Protein AF-A0A443S8C1-F1 (afdb_monomer_lite)

Radius of gyration: 20.47 Å; chains: 1; bounding box: 41×42×52 Å

Sequence (152 aa):
MVMWEDLRGGRCSMGDACSNPSDEEGVHEMLMKNFNRHYKSNKAPLGLFYHSAWFNTQHHRRGLIKFLDEILTKKDVYVVTNWQMLQWMRNPTPLSQLENFEPWNCRLISEQRPRSCNRANVCNVESKSGSRFMKTCQPCPNFFPWLGKTGF

Structure (mmCIF, N/CA/C/O backbone):
data_AF-A0A443S8C1-F1
#
_entry.id   AF-A0A443S8C1-F1
#
loop_
_atom_site.group_PDB
_atom_site.id
_atom_site.type_symbol
_atom_site.label_atom_id
_atom_site.label_alt_id
_atom_site.label_comp_id
_atom_site.label_asym_id
_atom_site.label_entity_id
_atom_site.label_seq_id
_atom_site.pdbx_PDB_ins_code
_atom_site.Cartn_x
_atom_site.Cartn_y
_atom_site.Cartn_z
_atom_site.occupancy
_atom_site.B_iso_or_equiv
_atom_site.auth_seq_id
_atom_site.auth_comp_id
_atom_site.auth_asym_id
_atom_site.auth_atom_id
_atom_site.pdbx_PDB_model_num
ATOM 1 N N . MET A 1 1 ? -17.484 1.247 -1.460 1.00 62.88 1 MET A N 1
ATOM 2 C CA . MET A 1 1 ? -16.113 1.643 -1.071 1.00 62.88 1 MET A CA 1
ATOM 3 C C . MET A 1 1 ? -16.176 3.058 -0.519 1.00 62.88 1 MET A C 1
ATOM 5 O O . MET A 1 1 ? -16.782 3.907 -1.163 1.00 62.88 1 MET A O 1
ATOM 9 N N . VAL A 1 2 ? -15.649 3.305 0.682 1.00 84.75 2 VAL A N 1
ATOM 10 C CA . VAL A 1 2 ? -15.599 4.661 1.250 1.00 84.75 2 VAL A CA 1
ATOM 11 C C . VAL A 1 2 ? -14.456 5.395 0.550 1.00 84.75 2 VAL A C 1
ATOM 13 O O . VAL A 1 2 ? -13.298 5.039 0.724 1.00 84.75 2 VAL A O 1
ATOM 16 N N . MET A 1 3 ? -14.792 6.348 -0.323 1.00 91.38 3 MET A N 1
ATOM 17 C CA . MET A 1 3 ? -13.787 7.154 -1.030 1.00 91.38 3 MET A CA 1
ATOM 18 C C . MET A 1 3 ? -13.034 8.047 -0.050 1.00 91.38 3 MET A C 1
ATOM 20 O O . MET A 1 3 ? -13.631 8.508 0.930 1.00 91.38 3 MET A O 1
ATOM 24 N N . TRP A 1 4 ? -11.768 8.322 -0.353 1.00 95.75 4 TRP A N 1
ATOM 25 C CA . TRP A 1 4 ? -10.956 9.285 0.376 1.00 95.75 4 TRP A CA 1
ATOM 26 C C . TRP A 1 4 ? -11.561 10.680 0.283 1.00 95.75 4 TRP A C 1
ATOM 28 O O . TRP A 1 4 ? -12.239 11.015 -0.691 1.00 95.75 4 TRP A O 1
ATOM 38 N N . GLU A 1 5 ? -11.306 11.473 1.312 1.00 96.88 5 GLU A N 1
ATOM 39 C CA . GLU A 1 5 ? -11.617 12.891 1.356 1.00 96.88 5 GLU A CA 1
ATOM 40 C C . GLU A 1 5 ? -10.340 13.659 1.698 1.00 96.88 5 GLU A C 1
ATOM 42 O O . GLU A 1 5 ? -9.745 13.429 2.755 1.00 96.88 5 GLU A O 1
ATOM 47 N N . ASP A 1 6 ? -9.903 14.540 0.802 1.00 96.62 6 ASP A N 1
ATOM 48 C CA . ASP A 1 6 ? -8.725 15.375 1.023 1.00 96.62 6 ASP A CA 1
ATOM 49 C C . ASP A 1 6 ? -9.008 16.500 2.041 1.00 96.62 6 ASP A C 1
ATOM 51 O O . ASP A 1 6 ? -10.128 16.658 2.547 1.00 96.62 6 ASP A O 1
ATOM 55 N N . LEU A 1 7 ? -7.987 17.287 2.386 1.00 96.62 7 LEU A N 1
ATOM 56 C CA . LEU A 1 7 ? -8.126 18.390 3.350 1.00 96.62 7 LEU A CA 1
ATOM 57 C C . LEU A 1 7 ? -9.017 19.539 2.842 1.00 96.62 7 LEU A C 1
ATOM 59 O O . LEU A 1 7 ? -9.490 20.342 3.638 1.00 96.62 7 LEU A O 1
ATOM 63 N N . ARG A 1 8 ? -9.300 19.593 1.535 1.00 95.56 8 ARG A N 1
ATOM 64 C CA . ARG A 1 8 ? -10.183 20.577 0.890 1.00 95.56 8 ARG A CA 1
ATOM 65 C C . ARG A 1 8 ? -11.606 20.043 0.669 1.00 95.56 8 ARG A C 1
ATOM 67 O O . ARG A 1 8 ? -12.427 20.742 0.083 1.00 95.56 8 ARG A O 1
ATOM 74 N N . GLY A 1 9 ? -11.904 18.818 1.113 1.00 94.94 9 GLY A N 1
ATOM 75 C CA . GLY A 1 9 ? -13.199 18.156 0.913 1.00 94.94 9 GLY A CA 1
ATOM 76 C C . GLY A 1 9 ? -13.360 17.473 -0.453 1.00 94.94 9 GLY A C 1
ATOM 77 O O . GLY A 1 9 ? -14.435 16.957 -0.765 1.00 94.94 9 GLY A O 1
ATOM 78 N N . GLY A 1 10 ? -12.310 17.446 -1.277 1.00 95.56 10 GLY A N 1
ATOM 79 C CA . GLY A 1 10 ? -12.280 16.735 -2.551 1.00 95.56 10 GLY A CA 1
ATOM 80 C C . GLY A 1 10 ? -12.298 15.220 -2.353 1.00 95.56 10 GLY A C 1
ATOM 81 O O . GLY A 1 10 ? -11.732 14.701 -1.392 1.00 95.56 10 GLY A O 1
ATOM 82 N N . ARG A 1 11 ? -12.953 14.489 -3.264 1.00 95.56 11 ARG A N 1
ATOM 83 C CA . ARG A 1 11 ? -13.078 13.024 -3.192 1.00 95.56 11 ARG A CA 1
ATOM 84 C C . ARG A 1 11 ? -12.124 12.342 -4.166 1.00 95.56 11 ARG A C 1
ATOM 86 O O . ARG A 1 11 ? -12.044 12.727 -5.328 1.00 95.56 11 ARG A O 1
ATOM 93 N N . CYS A 1 12 ? -11.460 11.289 -3.706 1.00 95.56 12 CYS A N 1
ATOM 94 C CA . CYS A 1 12 ? -10.438 10.561 -4.458 1.00 95.56 12 CYS A CA 1
ATOM 95 C C . CYS A 1 12 ? -10.524 9.051 -4.168 1.00 95.56 12 CYS A C 1
ATOM 97 O O . CYS A 1 12 ? -11.007 8.623 -3.119 1.00 95.56 12 CYS A O 1
ATOM 99 N N . SER A 1 13 ? -10.091 8.223 -5.123 1.00 93.56 13 SER A N 1
ATOM 100 C CA . SER A 1 13 ? -10.072 6.755 -4.955 1.00 93.56 13 SER A CA 1
ATOM 101 C C . SER A 1 13 ? -8.716 6.222 -4.486 1.00 93.56 13 SER A C 1
ATOM 103 O O . SER A 1 13 ? -8.660 5.179 -3.841 1.00 93.56 13 SER A O 1
ATOM 105 N N . MET A 1 14 ? -7.634 6.937 -4.799 1.00 94.75 14 MET A N 1
ATOM 106 C CA . MET A 1 14 ? -6.260 6.625 -4.403 1.00 94.75 14 MET A CA 1
ATOM 107 C C . MET A 1 14 ? -5.691 7.820 -3.640 1.00 94.75 14 MET A C 1
ATOM 109 O O . MET A 1 14 ? -6.062 8.958 -3.938 1.00 94.75 14 MET A O 1
ATOM 113 N N . GLY A 1 15 ? -4.817 7.573 -2.663 1.00 93.62 15 GLY A N 1
ATOM 114 C CA . GLY A 1 15 ? -4.291 8.638 -1.805 1.00 93.62 15 GLY A CA 1
ATOM 115 C C . GLY A 1 15 ? -3.409 9.634 -2.565 1.00 93.62 15 GLY A C 1
ATOM 116 O O . GLY A 1 15 ? -3.377 10.810 -2.223 1.00 93.62 15 GLY A O 1
ATOM 117 N N . ASP A 1 16 ? -2.753 9.183 -3.635 1.00 94.19 16 ASP A N 1
ATOM 118 C CA . ASP A 1 16 ? -1.926 9.997 -4.534 1.00 94.19 16 ASP A CA 1
ATOM 119 C C . ASP A 1 16 ? -2.713 10.751 -5.620 1.00 94.19 16 ASP A C 1
ATOM 121 O O . ASP A 1 16 ? -2.156 11.624 -6.284 1.00 94.19 16 ASP A O 1
ATOM 125 N N . ALA A 1 17 ? -4.000 10.435 -5.791 1.00 95.31 17 ALA A N 1
ATOM 126 C CA . ALA A 1 17 ? -4.922 11.157 -6.667 1.00 95.31 17 ALA A CA 1
ATOM 127 C C . ALA A 1 17 ? -5.672 12.289 -5.938 1.00 95.31 17 ALA A C 1
ATOM 129 O O . ALA A 1 17 ? -6.423 13.038 -6.562 1.00 95.31 17 ALA A O 1
ATOM 130 N N . CYS A 1 18 ? -5.514 12.392 -4.617 1.00 95.38 18 CYS A N 1
ATOM 131 C CA . CYS A 1 18 ? -6.064 13.474 -3.813 1.00 95.38 18 CYS A CA 1
ATOM 132 C C . CYS A 1 18 ? -5.272 14.775 -4.008 1.00 95.38 18 CYS A C 1
ATOM 134 O O . CYS A 1 18 ? -4.164 14.788 -4.548 1.00 95.38 18 CYS A O 1
ATOM 136 N N . SER A 1 19 ? -5.807 15.888 -3.500 1.00 96.12 19 SER A N 1
ATOM 137 C CA . SER A 1 19 ? -4.993 17.085 -3.318 1.00 96.12 19 SER A CA 1
ATOM 138 C C . SER A 1 19 ? -3.842 16.811 -2.351 1.00 96.12 19 SER A C 1
ATOM 140 O O . SER A 1 19 ? -4.068 16.702 -1.148 1.00 96.12 19 SER A O 1
ATOM 142 N N . ASN A 1 20 ? -2.615 16.756 -2.867 1.00 93.75 20 ASN A N 1
ATOM 143 C CA . ASN A 1 20 ? -1.435 16.492 -2.050 1.00 93.75 20 ASN A CA 1
ATOM 144 C C . ASN A 1 20 ? -1.170 17.641 -1.064 1.00 93.75 20 ASN A C 1
ATOM 146 O O . ASN A 1 20 ? -1.072 18.793 -1.498 1.00 93.75 20 ASN A O 1
ATOM 150 N N . PRO A 1 21 ? -1.037 17.349 0.239 1.00 95.81 21 PRO A N 1
ATOM 151 C CA . PRO A 1 21 ? -0.609 18.340 1.217 1.00 95.81 21 PRO A CA 1
ATOM 152 C C . PRO A 1 21 ? 0.835 18.807 0.973 1.00 95.81 21 PRO A C 1
ATOM 154 O O . PRO A 1 21 ? 1.668 18.075 0.430 1.00 95.81 21 PRO A O 1
ATOM 157 N N . SER A 1 22 ? 1.134 20.044 1.368 1.00 96.38 22 SER A N 1
ATOM 158 C CA . SER A 1 22 ? 2.437 20.689 1.146 1.00 96.38 22 SER A CA 1
ATOM 159 C C . SER A 1 22 ? 3.546 20.210 2.082 1.00 96.38 22 SER A C 1
ATOM 161 O O . SER A 1 22 ? 4.717 20.437 1.787 1.00 96.38 22 SER A O 1
ATOM 163 N N . ASP A 1 23 ? 3.191 19.565 3.191 1.00 98.12 23 ASP A N 1
ATOM 164 C CA . ASP A 1 23 ? 4.093 19.210 4.285 1.00 98.12 23 ASP A CA 1
ATOM 165 C C . ASP A 1 23 ? 3.719 17.864 4.933 1.00 98.12 23 ASP A C 1
ATOM 167 O O . ASP A 1 23 ? 2.772 17.179 4.537 1.00 98.12 23 ASP A O 1
ATOM 171 N N . GLU A 1 24 ? 4.545 17.436 5.886 1.00 98.19 24 GLU A N 1
ATOM 172 C CA . GLU A 1 24 ? 4.424 16.151 6.574 1.00 98.19 24 GLU A CA 1
ATOM 173 C C . GLU A 1 24 ? 3.167 16.095 7.450 1.00 98.19 24 GLU A C 1
ATOM 175 O O . GLU A 1 24 ? 2.455 15.087 7.451 1.00 98.19 24 GLU A O 1
ATOM 180 N N . GLU A 1 25 ? 2.883 17.185 8.160 1.00 98.31 25 GLU A N 1
ATOM 181 C CA . GLU A 1 25 ? 1.723 17.358 9.030 1.00 98.31 25 GLU A CA 1
ATOM 182 C C . GLU A 1 25 ? 0.419 17.219 8.252 1.00 98.31 25 GLU A C 1
ATOM 184 O O . GLU A 1 25 ? -0.439 16.438 8.654 1.00 98.31 25 GLU A O 1
ATOM 189 N N . GLY A 1 26 ? 0.286 17.889 7.109 1.00 98.19 26 GLY A N 1
ATOM 190 C CA . GLY A 1 26 ? -0.904 17.793 6.276 1.00 98.19 26 GLY A CA 1
ATOM 191 C C . GLY A 1 26 ? -1.094 16.394 5.686 1.00 98.19 26 GLY A C 1
ATOM 192 O O . GLY A 1 26 ? -2.224 15.913 5.580 1.00 98.19 26 GLY A O 1
ATOM 193 N N . VAL A 1 27 ? -0.008 15.693 5.333 1.00 98.25 27 VAL A N 1
ATOM 194 C CA . VAL A 1 27 ? -0.089 14.285 4.901 1.00 98.25 27 VAL A CA 1
ATOM 195 C C . VAL A 1 27 ? -0.616 13.419 6.039 1.00 98.25 27 VAL A C 1
ATOM 197 O O . VAL A 1 27 ? -1.575 12.675 5.842 1.00 98.25 27 VAL A O 1
ATOM 200 N N . HIS A 1 28 ? -0.022 13.530 7.227 1.00 98.56 28 HIS A N 1
ATOM 201 C CA . HIS A 1 28 ? -0.458 12.795 8.415 1.00 98.56 28 HIS A CA 1
ATOM 202 C C . HIS A 1 28 ? -1.921 13.099 8.772 1.00 98.56 28 HIS A C 1
ATOM 204 O O . HIS A 1 28 ? -2.706 12.168 8.962 1.00 98.56 28 HIS A O 1
ATOM 210 N N . GLU A 1 29 ? -2.320 14.371 8.760 1.00 98.38 29 GLU A N 1
ATOM 211 C CA . GLU A 1 29 ? -3.690 14.813 9.022 1.00 98.38 29 GLU A CA 1
ATOM 212 C C . GLU A 1 29 ? -4.674 14.208 8.014 1.00 98.38 29 GLU A C 1
ATOM 214 O O . GLU A 1 29 ? -5.699 13.644 8.404 1.00 98.38 29 GLU A O 1
ATOM 219 N N . MET A 1 30 ? -4.354 14.254 6.718 1.00 98.06 30 MET A N 1
ATOM 220 C CA . MET A 1 30 ? -5.196 13.680 5.667 1.00 98.06 30 MET A CA 1
ATOM 221 C C . MET A 1 30 ? -5.370 12.164 5.843 1.00 98.06 30 MET A C 1
ATOM 223 O O . MET A 1 30 ? -6.480 11.639 5.684 1.00 98.06 30 MET A O 1
ATOM 227 N N . LEU A 1 31 ? -4.293 11.451 6.186 1.00 98.25 31 LEU A N 1
ATOM 228 C CA . LEU A 1 31 ? -4.327 10.013 6.458 1.00 98.25 31 LEU A CA 1
ATOM 229 C C . LEU A 1 31 ? -5.191 9.710 7.692 1.00 98.25 31 LEU A C 1
ATOM 231 O O . LEU A 1 31 ? -6.093 8.872 7.624 1.00 98.25 31 LEU A O 1
ATOM 235 N N . MET A 1 32 ? -4.991 10.440 8.793 1.00 98.31 32 MET A N 1
ATOM 236 C CA . MET A 1 32 ? -5.752 10.270 10.033 1.00 98.31 32 MET A CA 1
ATOM 237 C C . MET A 1 32 ? -7.228 10.642 9.884 1.00 98.31 32 MET A C 1
ATOM 239 O O . MET A 1 32 ? -8.092 9.960 10.446 1.00 98.31 32 MET A O 1
ATOM 243 N N . LYS A 1 33 ? -7.551 11.675 9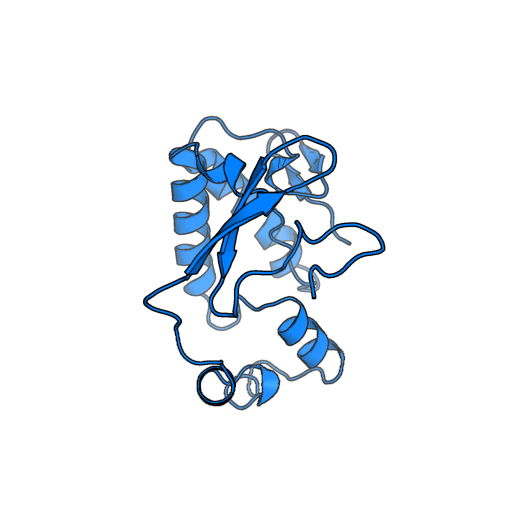.097 1.00 97.75 33 LYS A N 1
ATOM 244 C CA . LYS A 1 33 ? -8.929 12.037 8.731 1.00 97.75 33 LYS A CA 1
ATOM 245 C C . LYS A 1 33 ? -9.636 10.844 8.094 1.00 97.75 33 LYS A C 1
ATOM 247 O O . LYS A 1 33 ? -10.719 10.457 8.536 1.00 97.75 33 LYS A O 1
ATOM 252 N N . ASN A 1 34 ? -9.013 10.221 7.094 1.00 98.12 34 ASN A N 1
ATOM 253 C CA . ASN A 1 34 ? -9.603 9.085 6.388 1.00 98.12 34 ASN A CA 1
ATOM 254 C C . ASN A 1 34 ? -9.614 7.807 7.230 1.00 98.12 34 ASN A C 1
ATOM 256 O O . ASN A 1 34 ? -10.625 7.110 7.247 1.00 98.12 34 ASN A O 1
ATOM 260 N N . PHE A 1 35 ? -8.576 7.548 8.024 1.00 98.19 35 PHE A N 1
ATOM 261 C CA . PHE A 1 35 ? -8.580 6.456 8.995 1.00 98.19 35 PHE A CA 1
ATOM 262 C C . PHE A 1 35 ? -9.741 6.563 9.983 1.00 98.19 35 PHE A C 1
ATOM 264 O O . PHE A 1 35 ? -10.495 5.606 10.153 1.00 98.19 35 PHE A O 1
ATOM 271 N N . ASN A 1 36 ? -9.961 7.739 10.576 1.00 97.94 36 ASN A N 1
ATOM 272 C CA . ASN A 1 36 ? -11.031 7.945 11.548 1.00 97.94 36 ASN A CA 1
ATOM 273 C C . ASN A 1 36 ? -12.433 7.761 10.952 1.00 97.94 36 ASN A C 1
ATOM 275 O O . ASN A 1 36 ? -13.322 7.287 11.658 1.00 97.94 36 ASN A O 1
ATOM 279 N N . ARG A 1 37 ? -12.635 8.068 9.664 1.00 96.94 37 ARG A N 1
ATOM 280 C CA . ARG A 1 37 ? -13.915 7.819 8.973 1.00 96.94 37 ARG A CA 1
ATOM 281 C C . ARG A 1 37 ? -14.278 6.335 8.944 1.00 96.94 37 ARG A C 1
ATOM 283 O O . ARG A 1 37 ? -15.456 6.004 9.038 1.00 96.94 37 ARG A O 1
ATOM 290 N N . HIS A 1 38 ? -13.287 5.452 8.859 1.00 97.69 38 HIS A N 1
ATOM 291 C CA . HIS A 1 38 ? -13.481 4.004 8.936 1.00 97.69 38 HIS A CA 1
ATOM 292 C C . HIS A 1 38 ? -13.512 3.526 10.391 1.00 97.69 38 HIS A C 1
ATOM 294 O O . HIS A 1 38 ? -14.451 2.858 10.819 1.00 97.69 38 HIS A O 1
ATOM 300 N N . TYR A 1 39 ? -12.500 3.909 11.168 1.00 97.88 39 TYR A N 1
ATOM 301 C CA . TYR A 1 39 ? -12.258 3.411 12.518 1.00 97.88 39 TYR A CA 1
ATOM 302 C C . TYR A 1 39 ? -13.374 3.767 13.510 1.00 97.88 39 TYR A C 1
ATOM 304 O O . TYR A 1 39 ? -13.718 2.948 14.359 1.00 97.88 39 TYR A O 1
ATOM 312 N N . LYS A 1 40 ? -13.971 4.963 13.386 1.00 97.50 40 LYS A N 1
ATOM 313 C CA . LYS A 1 40 ? -15.070 5.436 14.249 1.00 97.50 40 LYS A CA 1
ATOM 314 C C . LYS A 1 40 ? -16.466 5.066 13.733 1.00 97.50 40 LYS A C 1
ATOM 316 O O . LYS A 1 40 ? -17.452 5.452 14.353 1.00 97.50 40 LYS A O 1
ATOM 321 N N . SER A 1 41 ? -16.562 4.373 12.598 1.00 96.62 41 SER A N 1
ATOM 322 C CA . SER A 1 41 ? -17.833 3.923 12.024 1.00 96.62 41 SER A CA 1
ATOM 323 C C . SER A 1 41 ? -17.901 2.391 11.996 1.00 96.62 41 SER A C 1
ATOM 325 O O . SER A 1 41 ? -17.698 1.743 13.018 1.00 96.62 41 SER A O 1
ATOM 327 N N . ASN A 1 42 ? -18.187 1.785 10.847 1.00 95.88 42 ASN A N 1
ATOM 328 C CA . ASN A 1 42 ? -18.361 0.342 10.699 1.00 95.88 42 ASN A CA 1
ATOM 329 C C . ASN A 1 42 ? -17.043 -0.441 10.554 1.00 95.88 42 ASN A C 1
ATOM 331 O O . ASN A 1 42 ? -17.092 -1.635 10.265 1.00 95.88 42 ASN A O 1
ATOM 335 N N . LYS A 1 43 ? -15.881 0.215 10.693 1.00 95.69 43 LYS A N 1
ATOM 336 C CA . LYS A 1 43 ? -14.548 -0.386 10.521 1.00 95.69 43 LYS A CA 1
ATOM 337 C C . LYS A 1 43 ? -14.375 -1.131 9.189 1.00 95.69 43 LYS A C 1
ATOM 339 O O . LYS A 1 43 ? -13.631 -2.106 9.112 1.00 95.69 43 LYS A O 1
ATOM 344 N N . ALA A 1 44 ? -15.036 -0.669 8.122 1.00 96.38 44 ALA A N 1
ATOM 345 C CA . ALA A 1 44 ? -14.759 -1.175 6.780 1.00 96.38 44 ALA A CA 1
ATOM 346 C C . ALA A 1 44 ? -13.250 -1.048 6.469 1.00 96.38 44 ALA A C 1
ATOM 348 O O . ALA A 1 44 ? -12.649 -0.049 6.874 1.00 96.38 44 ALA A O 1
ATOM 349 N N . PRO A 1 45 ? -12.623 -1.990 5.738 1.00 96.62 45 PRO A N 1
ATOM 350 C CA . PRO A 1 45 ? -11.195 -1.912 5.434 1.00 96.62 45 PRO A CA 1
ATOM 351 C C . PRO A 1 45 ? -10.805 -0.585 4.764 1.00 96.62 45 PRO A C 1
ATOM 353 O O . PRO A 1 45 ? -11.449 -0.151 3.804 1.00 96.62 45 PRO A O 1
ATOM 356 N N . LEU A 1 46 ? -9.758 0.066 5.279 1.00 97.12 46 LEU A N 1
ATOM 357 C CA . LEU A 1 46 ? -9.167 1.265 4.681 1.00 97.12 46 LEU A CA 1
ATOM 358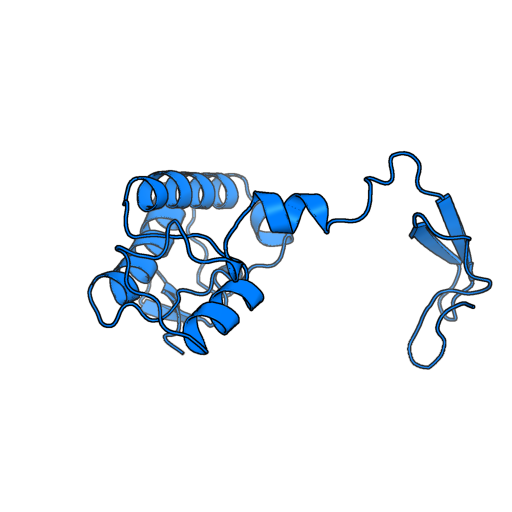 C C . LEU A 1 46 ? -8.123 0.851 3.639 1.00 97.12 46 LEU A C 1
ATOM 360 O O . LEU A 1 46 ? -7.107 0.249 3.976 1.00 97.12 46 LEU A O 1
ATOM 364 N N . GLY A 1 47 ? -8.362 1.200 2.375 1.00 96.25 47 GLY A N 1
ATOM 365 C CA . GLY A 1 47 ? -7.415 0.962 1.288 1.00 96.25 47 GLY A CA 1
ATOM 366 C C . GLY A 1 47 ? -6.381 2.082 1.169 1.00 96.25 47 GLY A C 1
ATOM 367 O O . GLY A 1 47 ? -6.741 3.235 0.930 1.00 96.25 47 GLY A O 1
ATOM 368 N N . LEU A 1 48 ? -5.102 1.726 1.290 1.00 96.31 48 LEU A N 1
ATOM 369 C CA . LEU A 1 48 ? -3.950 2.604 1.071 1.00 96.31 48 LEU A CA 1
ATOM 370 C C . LEU A 1 48 ? -3.373 2.351 -0.336 1.00 96.31 48 LEU A C 1
ATOM 372 O O . LEU A 1 48 ? -2.442 1.564 -0.500 1.00 96.31 48 LEU A O 1
ATOM 376 N N . PHE A 1 49 ? -3.957 2.974 -1.362 1.00 96.06 49 PHE A N 1
ATOM 377 C CA . PHE A 1 49 ? -3.556 2.791 -2.765 1.00 96.06 49 PHE A CA 1
ATOM 378 C C . PHE A 1 49 ? -2.684 3.957 -3.246 1.00 96.06 49 PHE A C 1
ATOM 380 O O . PHE A 1 49 ? -3.128 5.105 -3.192 1.00 96.06 49 PHE A O 1
ATOM 387 N N . TYR A 1 50 ? -1.467 3.648 -3.710 1.00 96.56 50 TYR A N 1
ATOM 388 C CA . TYR A 1 50 ? -0.452 4.622 -4.124 1.00 96.56 50 TYR A CA 1
ATOM 389 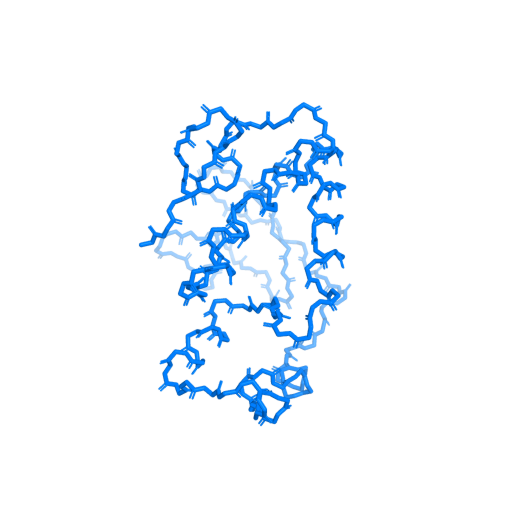C C . TYR A 1 50 ? 0.430 4.079 -5.251 1.00 96.56 50 TYR A C 1
ATOM 391 O O . TYR A 1 50 ? 0.765 2.891 -5.272 1.00 96.56 50 TYR A O 1
ATOM 399 N N . HIS A 1 51 ? 0.907 4.967 -6.117 1.00 97.44 51 HIS A N 1
ATOM 400 C CA . HIS A 1 51 ? 2.053 4.724 -6.986 1.00 97.44 51 HIS A CA 1
ATOM 401 C C . HIS A 1 51 ? 3.359 5.037 -6.246 1.00 97.44 51 HIS A C 1
ATOM 403 O O . HIS A 1 51 ? 3.453 6.008 -5.495 1.00 97.44 51 HIS A O 1
ATOM 409 N N . SER A 1 52 ? 4.412 4.255 -6.504 1.00 96.69 52 SER A N 1
ATOM 410 C CA . SER A 1 52 ? 5.718 4.426 -5.844 1.00 96.69 52 SER A CA 1
ATOM 411 C C . SER A 1 52 ? 6.310 5.829 -6.026 1.00 96.69 52 SER A C 1
ATOM 413 O O . SER A 1 52 ? 6.938 6.351 -5.108 1.00 96.69 52 SER A O 1
ATOM 415 N N . ALA A 1 53 ? 6.059 6.462 -7.176 1.00 97.25 53 ALA A N 1
ATOM 416 C CA . ALA A 1 53 ? 6.532 7.807 -7.490 1.00 97.25 53 ALA A CA 1
ATOM 417 C C . ALA A 1 53 ? 6.028 8.879 -6.508 1.00 97.25 53 ALA A C 1
ATOM 419 O O . ALA A 1 53 ? 6.731 9.861 -6.280 1.00 97.25 53 ALA A O 1
ATOM 420 N N . TRP A 1 54 ? 4.860 8.685 -5.884 1.00 97.06 54 TRP A N 1
ATOM 421 C CA . TRP A 1 54 ? 4.318 9.623 -4.895 1.00 97.06 54 TRP A CA 1
ATOM 422 C C . TRP A 1 54 ? 5.239 9.776 -3.676 1.00 97.06 54 TRP A C 1
ATOM 424 O O . TRP A 1 54 ? 5.345 10.860 -3.103 1.00 97.06 54 TRP A O 1
ATOM 434 N N . PHE A 1 55 ? 5.971 8.715 -3.329 1.00 96.94 55 PHE A N 1
ATOM 435 C CA . PHE A 1 55 ? 6.909 8.680 -2.205 1.00 96.94 55 PHE A CA 1
ATOM 436 C C . PHE A 1 55 ? 8.303 9.236 -2.530 1.00 96.94 55 PHE A C 1
ATOM 438 O O . PHE A 1 55 ? 9.155 9.268 -1.640 1.00 96.94 55 PHE A O 1
ATOM 445 N N . ASN A 1 56 ? 8.554 9.687 -3.767 1.00 96.88 56 ASN A N 1
ATOM 446 C CA . ASN A 1 56 ? 9.784 10.419 -4.099 1.00 96.88 56 ASN A CA 1
ATOM 447 C C . ASN A 1 56 ? 9.833 11.783 -3.393 1.00 96.88 56 ASN A C 1
ATOM 449 O O . ASN A 1 56 ? 10.909 12.317 -3.133 1.00 96.88 56 ASN A O 1
ATOM 453 N N . THR A 1 57 ? 8.667 12.325 -3.046 1.00 97.56 57 THR A N 1
ATOM 454 C CA . THR A 1 57 ? 8.527 13.521 -2.223 1.00 97.56 57 THR A CA 1
ATOM 455 C C . THR A 1 57 ? 8.737 13.166 -0.749 1.00 97.56 57 THR A C 1
ATOM 457 O O . THR A 1 57 ? 8.011 12.351 -0.178 1.00 97.56 57 THR A O 1
ATOM 460 N N . GLN A 1 58 ? 9.742 13.771 -0.108 1.00 97.75 58 GLN A N 1
ATOM 461 C CA . GLN A 1 58 ? 10.199 13.341 1.218 1.00 97.75 58 GLN A CA 1
ATOM 462 C C . GLN A 1 58 ? 9.117 13.453 2.303 1.00 97.75 58 GLN A C 1
ATOM 464 O O . GLN A 1 58 ? 8.969 12.529 3.107 1.00 97.75 58 GLN A O 1
ATOM 469 N N . HIS A 1 59 ? 8.346 14.544 2.322 1.00 98.00 59 HIS A N 1
ATOM 470 C CA . HIS A 1 59 ? 7.308 14.760 3.335 1.00 98.00 59 HIS A CA 1
ATOM 471 C C . HIS A 1 59 ? 6.115 13.809 3.182 1.00 98.00 59 HIS A C 1
ATOM 473 O O . HIS A 1 59 ? 5.551 13.394 4.188 1.00 98.00 59 HIS A O 1
ATOM 479 N N . HIS A 1 60 ? 5.799 13.354 1.963 1.00 98.00 60 HIS A N 1
ATOM 480 C CA . HIS A 1 60 ? 4.802 12.300 1.739 1.00 98.00 60 HIS A CA 1
ATOM 481 C C . HIS A 1 60 ? 5.194 10.992 2.434 1.00 98.00 60 HIS A C 1
ATOM 483 O O . HIS A 1 60 ? 4.397 10.384 3.151 1.00 98.00 60 HIS A O 1
ATOM 489 N N . ARG A 1 61 ? 6.452 10.564 2.255 1.00 97.56 61 ARG A N 1
ATOM 490 C CA . ARG A 1 61 ? 6.975 9.352 2.896 1.00 97.56 61 ARG A CA 1
ATOM 491 C C . ARG A 1 61 ? 6.982 9.485 4.417 1.00 97.56 61 ARG A C 1
ATOM 493 O O . ARG A 1 61 ? 6.564 8.551 5.095 1.00 97.56 61 ARG A O 1
ATOM 500 N N . ARG A 1 62 ? 7.466 10.610 4.950 1.00 98.38 62 ARG A N 1
ATOM 501 C CA . ARG A 1 62 ? 7.510 10.833 6.403 1.00 98.38 62 ARG A CA 1
ATOM 502 C C . ARG A 1 62 ? 6.110 10.874 7.011 1.00 98.38 62 ARG A C 1
ATOM 504 O O . ARG A 1 62 ? 5.877 10.184 7.995 1.00 98.38 62 ARG A O 1
ATOM 511 N N . GLY A 1 63 ? 5.165 11.557 6.362 1.00 98.38 63 GLY A N 1
ATOM 512 C CA . GLY A 1 63 ? 3.776 11.625 6.812 1.00 98.38 63 GLY A CA 1
ATOM 513 C C . GLY A 1 63 ? 3.095 10.254 6.835 1.00 98.38 63 GLY A C 1
ATOM 514 O O . GLY A 1 63 ? 2.403 9.936 7.801 1.00 98.38 63 GLY A O 1
ATOM 515 N N . LEU A 1 64 ? 3.352 9.397 5.832 1.00 97.94 64 LEU A N 1
ATOM 516 C CA . LEU A 1 64 ? 2.869 8.010 5.850 1.00 97.94 64 LEU A CA 1
ATOM 517 C C . LEU A 1 64 ? 3.491 7.194 6.991 1.00 97.94 64 LEU A C 1
ATOM 519 O O . LEU A 1 64 ? 2.771 6.458 7.659 1.00 97.94 64 LEU A O 1
ATOM 523 N N . ILE A 1 65 ? 4.804 7.304 7.217 1.00 98.25 65 ILE A N 1
ATOM 524 C CA . ILE A 1 65 ? 5.477 6.583 8.310 1.00 98.25 65 ILE A CA 1
ATOM 525 C C . ILE A 1 65 ? 4.905 7.022 9.663 1.00 98.25 65 ILE A C 1
ATOM 527 O O . ILE A 1 65 ? 4.474 6.169 10.430 1.00 98.25 65 ILE A O 1
ATOM 531 N N . LYS A 1 66 ? 4.782 8.333 9.900 1.00 98.56 66 LYS A N 1
ATOM 532 C CA . LYS A 1 66 ? 4.178 8.906 11.114 1.00 98.56 66 LYS A CA 1
ATOM 533 C C . LYS A 1 66 ? 2.753 8.395 11.346 1.00 98.56 66 LYS A C 1
ATOM 535 O O . LYS A 1 66 ? 2.385 8.058 12.467 1.00 98.56 66 LYS A O 1
ATOM 540 N N . PHE A 1 67 ? 1.957 8.300 10.281 1.00 98.56 67 PHE A N 1
ATOM 541 C CA . PHE A 1 67 ? 0.614 7.725 10.334 1.00 98.56 67 PHE A CA 1
ATOM 542 C C . PHE A 1 67 ? 0.627 6.241 10.719 1.00 98.56 67 PHE A C 1
ATOM 544 O O . PHE A 1 67 ? -0.144 5.834 11.587 1.00 98.56 67 PHE A O 1
ATOM 551 N N . LEU A 1 68 ? 1.495 5.435 10.095 1.00 98.50 68 LEU A N 1
ATOM 552 C CA . LEU A 1 68 ? 1.617 4.010 10.403 1.00 98.50 68 LEU A CA 1
ATOM 553 C C . LEU A 1 68 ? 2.057 3.793 11.854 1.00 98.50 68 LEU A C 1
ATOM 555 O O . LEU A 1 68 ? 1.429 3.000 12.551 1.00 98.50 68 LEU A O 1
ATOM 559 N N . ASP A 1 69 ? 3.067 4.532 12.315 1.00 98.38 69 ASP A N 1
ATOM 560 C CA . ASP A 1 69 ? 3.550 4.472 13.695 1.00 98.38 69 ASP A CA 1
ATOM 561 C C . ASP A 1 69 ? 2.421 4.781 14.689 1.00 98.38 69 ASP A C 1
ATOM 563 O O . ASP A 1 69 ? 2.259 4.066 15.677 1.00 98.38 69 ASP A O 1
ATOM 567 N N . GLU A 1 70 ? 1.581 5.786 14.409 1.00 98.38 70 GLU A N 1
ATOM 568 C CA . GLU A 1 70 ? 0.453 6.141 15.274 1.00 98.38 70 GLU A CA 1
ATOM 569 C C . GLU A 1 70 ? -0.639 5.063 15.301 1.00 98.38 70 GLU A C 1
ATOM 571 O O . GLU A 1 70 ? -1.079 4.657 16.382 1.00 98.38 70 GLU A O 1
ATOM 576 N N . ILE A 1 71 ? -1.115 4.587 14.146 1.00 98.38 71 ILE A N 1
ATOM 577 C CA . ILE A 1 71 ? -2.225 3.621 14.127 1.00 98.38 71 ILE A CA 1
ATOM 578 C C . ILE A 1 71 ? -1.806 2.253 14.671 1.00 98.38 71 ILE A C 1
ATOM 580 O O . ILE A 1 71 ? -2.635 1.577 15.276 1.00 98.38 71 ILE A O 1
ATOM 584 N N . LEU A 1 72 ? -0.534 1.869 14.515 1.00 97.56 72 LEU A N 1
ATOM 585 C CA . LEU A 1 72 ? 0.006 0.605 15.020 1.00 97.56 72 LEU A CA 1
ATOM 586 C C . LEU A 1 72 ? 0.186 0.597 16.545 1.00 97.56 72 LEU A C 1
ATOM 588 O O . LEU A 1 72 ? 0.374 -0.468 17.128 1.00 97.56 72 LEU A O 1
ATOM 592 N N . THR A 1 73 ? 0.047 1.743 17.223 1.00 98.12 73 THR A N 1
ATOM 593 C CA . THR A 1 73 ? -0.095 1.764 18.693 1.00 98.12 73 THR A CA 1
ATOM 594 C C . THR A 1 73 ? -1.419 1.156 19.170 1.00 98.12 73 THR A C 1
ATOM 596 O O . THR A 1 73 ? -1.553 0.790 20.341 1.00 98.12 73 THR A O 1
ATOM 599 N N . LYS A 1 74 ? -2.422 1.047 18.287 1.00 97.56 74 LYS A N 1
ATOM 600 C CA . LYS A 1 74 ? -3.748 0.516 18.612 1.00 97.56 74 LYS A CA 1
ATOM 601 C C . LYS A 1 74 ? -3.748 -1.003 18.465 1.00 97.56 74 LYS A C 1
ATOM 603 O O . LYS A 1 74 ? -3.454 -1.533 17.400 1.00 97.56 74 LYS A O 1
ATOM 608 N N . LYS A 1 75 ? -4.137 -1.707 19.532 1.00 96.06 75 LYS A N 1
ATOM 609 C CA . LYS A 1 75 ? -4.149 -3.183 19.577 1.00 96.06 75 LYS A CA 1
ATOM 610 C C . LYS A 1 75 ? -5.175 -3.834 18.642 1.00 96.06 75 LYS A C 1
ATOM 612 O O . LYS A 1 75 ? -5.113 -5.035 18.424 1.00 96.06 75 LYS A O 1
ATOM 617 N N . ASP A 1 76 ? -6.130 -3.066 18.127 1.00 96.81 76 ASP A N 1
ATOM 618 C CA . ASP A 1 76 ? -7.204 -3.530 17.249 1.00 96.81 76 ASP A CA 1
ATOM 619 C C . ASP A 1 76 ? -7.031 -3.084 15.785 1.00 96.81 76 ASP A C 1
ATOM 621 O O . ASP A 1 76 ? -7.984 -3.145 15.005 1.00 96.81 76 ASP A O 1
ATOM 625 N N . VAL A 1 77 ? -5.829 -2.639 15.401 1.00 97.50 77 VAL A N 1
ATOM 626 C CA . VAL A 1 77 ? -5.492 -2.232 14.031 1.00 97.50 77 VAL A CA 1
ATOM 627 C C . VAL A 1 77 ? -4.421 -3.153 13.456 1.00 97.50 77 VAL A C 1
ATOM 629 O O . VAL A 1 77 ? -3.382 -3.379 14.067 1.00 97.50 77 VAL A O 1
ATOM 632 N N . TYR A 1 78 ? -4.657 -3.641 12.236 1.00 96.38 78 TYR A N 1
ATOM 633 C CA . TYR A 1 78 ? -3.745 -4.530 11.521 1.00 96.38 78 TYR A CA 1
ATOM 634 C C . TYR A 1 78 ? -3.492 -4.004 10.108 1.00 96.38 78 TYR A C 1
ATOM 636 O O . TYR A 1 78 ? -4.430 -3.684 9.375 1.00 96.38 78 TYR A O 1
ATOM 644 N N . VAL A 1 79 ? -2.220 -3.951 9.708 1.00 96.81 79 VAL A N 1
ATOM 645 C CA . VAL A 1 79 ? -1.817 -3.674 8.324 1.00 96.81 79 VAL A CA 1
ATOM 646 C C . VAL A 1 79 ? -1.601 -5.012 7.628 1.00 96.81 79 VAL A C 1
ATOM 648 O O . VAL A 1 79 ? -0.664 -5.742 7.943 1.00 96.81 79 VAL A O 1
ATOM 651 N N . VAL A 1 80 ? -2.494 -5.344 6.699 1.00 95.56 80 VAL A N 1
ATOM 652 C CA . VAL A 1 80 ? -2.542 -6.654 6.038 1.00 95.56 80 VAL A CA 1
ATOM 653 C C . VAL A 1 80 ? -2.561 -6.509 4.520 1.00 95.56 80 VAL A C 1
ATOM 655 O O . VAL A 1 80 ? -2.863 -5.451 3.971 1.00 95.56 80 VAL A O 1
ATOM 658 N N . THR A 1 81 ? -2.259 -7.597 3.819 1.00 95.56 81 THR A N 1
ATOM 659 C CA . THR A 1 81 ? -2.448 -7.673 2.365 1.00 95.56 81 THR A CA 1
ATOM 660 C C . THR A 1 81 ? -3.932 -7.784 1.995 1.00 95.56 81 THR A C 1
ATOM 662 O O . THR A 1 81 ? -4.752 -8.262 2.781 1.00 95.56 81 THR A O 1
ATOM 665 N N . ASN A 1 82 ? -4.282 -7.452 0.746 1.00 96.31 82 ASN A N 1
ATOM 666 C CA . ASN A 1 82 ? -5.639 -7.674 0.225 1.00 96.31 82 ASN A CA 1
ATOM 667 C C . ASN A 1 82 ? -6.071 -9.148 0.331 1.00 96.31 82 ASN A C 1
ATOM 669 O O . ASN A 1 82 ? -7.240 -9.431 0.580 1.00 96.31 82 ASN A O 1
ATOM 673 N N . TRP A 1 83 ? -5.139 -10.094 0.172 1.00 94.81 83 TRP A N 1
ATOM 674 C CA . TRP A 1 83 ? -5.434 -11.520 0.318 1.00 94.81 83 TRP A CA 1
ATOM 675 C C . TRP A 1 83 ? -5.823 -11.879 1.753 1.00 94.81 83 TRP A C 1
ATOM 677 O O . TRP A 1 83 ? -6.862 -12.493 1.971 1.00 94.81 83 TRP A O 1
ATOM 687 N N . GLN A 1 84 ? -5.035 -11.438 2.732 1.00 95.62 84 GLN A N 1
ATOM 688 C CA . GLN A 1 84 ? -5.318 -11.638 4.154 1.00 95.62 84 GLN A CA 1
ATOM 689 C C . GLN A 1 84 ? -6.654 -11.013 4.575 1.00 95.62 84 GLN A C 1
ATOM 691 O O . GLN A 1 84 ? -7.416 -11.640 5.312 1.00 95.62 84 GLN A O 1
ATOM 696 N N . MET A 1 85 ? -6.969 -9.819 4.065 1.00 96.25 85 MET A N 1
ATOM 697 C CA . MET A 1 85 ? -8.279 -9.190 4.255 1.00 96.25 85 MET A CA 1
ATOM 698 C C . MET A 1 85 ? -9.407 -10.079 3.707 1.00 96.25 85 MET A C 1
ATOM 700 O O . MET A 1 85 ? -10.390 -10.311 4.405 1.00 96.25 85 MET A O 1
ATOM 704 N N . LEU A 1 86 ? -9.268 -10.617 2.489 1.00 97.25 86 LEU A N 1
ATOM 705 C CA . LEU A 1 86 ? -10.270 -11.515 1.902 1.00 97.25 86 LEU A CA 1
ATOM 706 C C . LEU A 1 86 ? -10.450 -12.806 2.712 1.00 97.25 86 LEU A C 1
ATOM 708 O O . LEU A 1 86 ? -11.579 -13.271 2.847 1.00 97.25 86 LEU A O 1
ATOM 712 N N . GLN A 1 87 ? -9.375 -13.373 3.270 1.00 96.81 87 GLN A N 1
ATOM 713 C CA . GLN A 1 87 ? -9.476 -14.545 4.150 1.00 96.81 87 GLN A CA 1
ATOM 714 C C . GLN A 1 87 ? -10.296 -14.237 5.405 1.00 96.81 87 GLN A C 1
ATOM 716 O O . GLN A 1 87 ? -11.183 -15.010 5.760 1.00 96.81 87 GLN A O 1
ATOM 721 N N . TRP A 1 88 ? -10.069 -13.077 6.026 1.00 97.19 88 TRP A N 1
ATOM 722 C CA . TRP A 1 88 ? -10.870 -12.633 7.165 1.00 97.19 88 TRP A CA 1
ATOM 723 C C . TRP A 1 88 ? -12.330 -12.364 6.776 1.00 97.19 88 TRP A C 1
ATOM 725 O O . TRP A 1 88 ? -13.233 -12.756 7.498 1.00 97.19 88 TRP A O 1
ATOM 735 N N . MET A 1 89 ? -12.600 -11.779 5.604 1.00 96.56 89 MET A N 1
ATOM 736 C CA . MET A 1 89 ? -13.981 -11.576 5.138 1.00 96.56 89 MET A CA 1
ATOM 737 C C . MET A 1 89 ? -14.724 -12.892 4.866 1.00 96.56 89 MET A C 1
ATOM 739 O O . MET A 1 89 ? -15.941 -12.946 5.022 1.00 96.56 89 MET A O 1
ATOM 743 N N . ARG A 1 90 ? -14.010 -13.947 4.450 1.00 97.25 90 ARG A N 1
ATOM 744 C CA . ARG A 1 90 ? -14.576 -15.294 4.258 1.00 97.25 90 ARG A CA 1
ATOM 745 C C . ARG A 1 90 ? -14.870 -16.000 5.578 1.00 97.25 90 ARG A C 1
ATOM 747 O O . ARG A 1 90 ? -15.821 -16.769 5.637 1.00 97.25 90 ARG A O 1
ATOM 754 N N . ASN A 1 91 ? -14.064 -15.748 6.606 1.00 97.00 91 ASN A N 1
ATOM 755 C CA . ASN A 1 91 ? -14.255 -16.286 7.947 1.00 97.00 91 ASN A CA 1
ATOM 756 C C . ASN A 1 91 ? -14.033 -15.188 9.006 1.00 97.00 91 ASN A C 1
ATOM 758 O O . ASN A 1 91 ? -12.935 -15.097 9.573 1.00 97.00 91 ASN A O 1
ATOM 762 N N . PRO A 1 92 ? -15.043 -14.324 9.247 1.00 96.31 92 PRO A N 1
ATOM 763 C CA . PRO A 1 92 ? -14.911 -13.196 10.162 1.00 96.31 92 PRO A CA 1
ATOM 764 C C . PRO A 1 92 ? -14.508 -13.661 11.559 1.00 96.31 92 PRO A C 1
ATOM 766 O O . PRO A 1 92 ? -15.272 -14.315 12.263 1.00 96.31 92 PRO A O 1
ATOM 769 N N . THR A 1 93 ? -13.287 -13.314 11.954 1.00 96.50 93 THR A N 1
ATOM 770 C CA . THR A 1 93 ? -12.689 -13.738 13.225 1.00 96.50 93 THR A CA 1
ATOM 771 C C . THR A 1 93 ? -12.660 -12.551 14.192 1.00 96.50 93 THR A C 1
ATOM 773 O O . THR A 1 93 ? -12.168 -11.482 13.810 1.00 96.50 93 THR A O 1
ATOM 776 N N . PRO A 1 94 ? -13.195 -12.680 15.422 1.00 96.25 94 PRO A N 1
ATOM 777 C CA . PRO A 1 94 ? -13.201 -11.589 16.393 1.00 96.25 94 PRO A CA 1
ATOM 778 C C . PRO A 1 94 ? -11.781 -11.256 16.862 1.00 96.25 94 PRO A C 1
ATOM 780 O O . PRO A 1 94 ? -10.904 -12.118 16.873 1.00 96.25 94 PRO A O 1
ATOM 783 N N . LEU A 1 95 ? -11.570 -10.017 17.321 1.00 96.06 95 LEU A N 1
ATOM 784 C CA . LEU A 1 95 ? -10.262 -9.526 17.785 1.00 96.06 95 LEU A CA 1
ATOM 785 C C . LEU A 1 95 ? -9.589 -10.463 18.804 1.00 96.06 95 LEU A C 1
ATOM 787 O O . LEU A 1 95 ? -8.388 -10.686 18.724 1.00 96.06 95 LEU A O 1
ATOM 791 N N . SER A 1 96 ? -10.364 -11.065 19.713 1.00 96.50 96 SER A N 1
ATOM 792 C CA . SER A 1 96 ? -9.867 -11.996 20.738 1.00 96.50 96 SER A CA 1
ATOM 793 C C . SER A 1 96 ? -9.268 -13.295 20.186 1.00 96.50 96 SER A C 1
ATOM 795 O O . SER A 1 96 ? -8.580 -14.000 20.915 1.00 96.50 96 SER A O 1
ATOM 797 N N . GLN A 1 97 ? -9.540 -13.630 18.924 1.00 95.88 97 GLN A N 1
ATOM 798 C CA . GLN A 1 97 ? -9.063 -14.847 18.265 1.00 95.88 97 GLN A CA 1
ATOM 799 C C . GLN A 1 97 ? -8.092 -14.553 17.113 1.00 95.88 97 GLN A C 1
ATOM 801 O O . GLN A 1 97 ? -7.501 -15.486 16.571 1.00 95.88 97 GLN A O 1
ATOM 806 N N . LEU A 1 98 ? -7.892 -13.279 16.748 1.00 93.94 98 LEU A N 1
ATOM 807 C CA . LEU A 1 98 ? -7.047 -12.896 15.611 1.00 93.94 98 LEU A CA 1
ATOM 808 C C . LEU A 1 98 ? -5.574 -13.264 15.789 1.00 93.94 98 LEU A C 1
ATOM 810 O O . LEU A 1 98 ? -4.912 -13.555 14.799 1.00 93.94 98 LEU A O 1
ATOM 814 N N . GLU A 1 99 ? -5.068 -13.312 17.023 1.00 90.69 99 GLU A N 1
ATOM 815 C CA . GLU A 1 99 ? -3.693 -13.761 17.293 1.00 90.69 99 GLU A CA 1
ATOM 816 C C . GLU A 1 99 ? -3.441 -15.196 16.802 1.00 90.69 99 GLU A C 1
ATOM 818 O O . GLU A 1 99 ? -2.341 -15.516 16.356 1.00 90.69 99 GLU A O 1
ATOM 823 N N . ASN A 1 100 ? -4.479 -16.039 16.822 1.00 92.75 100 ASN A N 1
ATOM 824 C CA . ASN A 1 100 ? -4.431 -17.427 16.363 1.00 92.75 100 ASN A CA 1
ATOM 825 C C . ASN A 1 100 ? -5.054 -17.612 14.969 1.00 92.75 100 ASN A C 1
ATOM 827 O O . ASN A 1 100 ? -5.273 -18.746 14.537 1.00 92.75 100 ASN A O 1
ATOM 831 N N . PHE A 1 101 ? -5.360 -16.526 14.253 1.00 95.31 101 PHE A N 1
ATOM 832 C CA . PHE A 1 101 ? -5.943 -16.605 12.919 1.00 95.31 101 PHE A CA 1
ATOM 833 C C . PHE A 1 101 ? -4.881 -17.046 11.909 1.00 95.31 101 PHE A C 1
ATOM 835 O O . PHE A 1 101 ? -4.039 -16.260 11.474 1.00 95.31 101 PHE A O 1
ATOM 842 N N . GLU A 1 102 ? -4.929 -18.327 11.544 1.00 94.06 102 GLU A N 1
ATOM 843 C CA . GLU A 1 102 ? -3.932 -18.992 10.697 1.00 94.06 102 GLU A CA 1
ATOM 844 C C . GLU A 1 102 ? -3.585 -18.211 9.413 1.00 94.06 102 GLU A C 1
ATOM 846 O O . GLU A 1 102 ? -2.392 -18.002 9.184 1.00 94.06 102 GLU A O 1
ATOM 851 N N . PRO A 1 103 ? -4.544 -17.635 8.653 1.00 93.56 103 PRO A N 1
ATOM 852 C CA . PRO A 1 103 ? -4.215 -16.898 7.431 1.00 93.56 103 PRO A CA 1
ATOM 853 C C . PRO A 1 103 ? -3.369 -15.636 7.647 1.00 93.56 103 PRO A C 1
ATOM 855 O O . PRO A 1 103 ? -2.824 -15.076 6.691 1.00 93.56 103 PRO A O 1
ATOM 858 N N . TRP A 1 104 ? -3.297 -15.127 8.880 1.00 93.94 104 TRP A N 1
ATOM 859 C CA . TRP A 1 104 ? -2.472 -13.976 9.257 1.00 93.94 104 TRP A CA 1
ATOM 860 C C . TRP A 1 104 ? -1.176 -14.388 9.972 1.00 93.94 104 TRP A C 1
ATOM 862 O O . TRP A 1 104 ? -0.374 -13.528 10.330 1.00 93.94 104 TRP A O 1
ATOM 872 N N . ASN A 1 105 ? -0.923 -15.687 10.140 1.00 91.31 105 ASN A N 1
ATOM 873 C CA . ASN A 1 105 ? 0.255 -16.193 10.827 1.00 91.31 105 ASN A CA 1
ATOM 874 C C . ASN A 1 105 ? 1.542 -15.939 10.017 1.00 91.31 105 ASN A C 1
ATOM 876 O O . ASN A 1 105 ? 1.814 -16.579 8.997 1.00 91.31 105 ASN A O 1
ATOM 880 N N . CYS A 1 106 ? 2.385 -15.029 10.512 1.00 86.69 106 CYS A N 1
ATOM 881 C CA . CYS A 1 106 ? 3.635 -14.635 9.858 1.00 86.69 106 CYS A CA 1
ATOM 882 C C . CYS A 1 106 ? 4.635 -15.786 9.669 1.00 86.69 106 CYS A C 1
ATOM 884 O O . CYS A 1 106 ? 5.400 -15.770 8.702 1.00 86.69 106 CYS A O 1
ATOM 886 N N . ARG A 1 107 ? 4.655 -16.778 10.569 1.00 87.00 107 ARG A N 1
ATOM 887 C CA . ARG A 1 107 ? 5.590 -17.907 10.480 1.00 87.00 107 ARG A CA 1
ATOM 888 C C . ARG A 1 107 ? 5.267 -18.779 9.273 1.00 87.00 107 ARG A C 1
ATOM 890 O O . ARG A 1 107 ? 6.159 -19.045 8.474 1.00 87.00 107 ARG A O 1
ATOM 897 N N . LEU A 1 108 ? 3.998 -19.147 9.108 1.00 83.94 108 LEU A N 1
ATOM 898 C CA . LEU A 1 108 ? 3.542 -19.969 7.983 1.00 83.94 108 LEU A CA 1
ATOM 899 C C . LEU A 1 108 ? 3.775 -19.255 6.646 1.00 83.94 108 LEU A C 1
ATOM 901 O O . LEU A 1 108 ? 4.282 -19.853 5.699 1.00 83.94 108 LEU A O 1
ATOM 905 N N . ILE A 1 109 ? 3.517 -17.943 6.598 1.00 84.94 109 ILE A N 1
ATOM 906 C CA . ILE A 1 109 ? 3.800 -17.112 5.417 1.00 84.94 109 ILE A CA 1
ATOM 907 C C . ILE A 1 109 ? 5.302 -17.097 5.089 1.00 84.94 109 ILE A C 1
ATOM 909 O O . ILE A 1 109 ? 5.681 -17.157 3.919 1.00 84.94 109 ILE A O 1
ATOM 913 N N . SER A 1 110 ? 6.166 -17.010 6.104 1.00 84.75 110 SER A N 1
ATOM 914 C CA . SER A 1 110 ? 7.622 -17.009 5.922 1.00 84.75 110 SER A CA 1
ATOM 915 C C . SER A 1 110 ? 8.136 -18.355 5.405 1.00 84.75 110 SER A C 1
ATOM 917 O O . SER A 1 110 ? 8.952 -18.385 4.486 1.00 84.75 110 SER A O 1
ATOM 919 N N . GLU A 1 111 ? 7.625 -19.464 5.946 1.00 87.62 111 GLU A N 1
ATOM 920 C CA . GLU A 1 111 ? 8.009 -20.827 5.555 1.00 87.62 111 GLU A CA 1
ATOM 921 C C . GLU A 1 111 ? 7.589 -21.166 4.113 1.00 87.62 111 GLU A C 1
ATOM 923 O O . GLU A 1 111 ? 8.312 -21.869 3.409 1.00 87.62 111 GLU A O 1
ATOM 928 N N . GLN A 1 112 ? 6.463 -20.625 3.639 1.00 86.81 112 GLN A N 1
ATOM 929 C CA . GLN A 1 112 ? 5.977 -20.826 2.267 1.00 86.81 112 GLN A CA 1
ATOM 930 C C . GLN A 1 112 ? 6.665 -19.928 1.226 1.00 86.81 112 GLN A C 1
ATOM 932 O O . GLN A 1 112 ? 6.500 -20.133 0.019 1.00 86.81 112 GLN A O 1
ATOM 937 N N . ARG A 1 113 ? 7.419 -18.907 1.650 1.00 85.88 113 ARG A N 1
ATOM 938 C CA . ARG A 1 113 ? 8.014 -17.936 0.728 1.00 85.88 113 ARG A CA 1
ATOM 939 C C . ARG A 1 113 ? 9.214 -18.551 -0.008 1.00 85.88 113 ARG A C 1
ATOM 941 O O . ARG A 1 113 ? 10.092 -19.128 0.634 1.00 85.88 113 ARG A O 1
ATOM 948 N N . PRO A 1 114 ? 9.329 -18.380 -1.340 1.00 86.00 114 PRO A N 1
ATOM 949 C CA . PRO A 1 114 ? 10.531 -18.777 -2.064 1.00 86.00 114 PRO A CA 1
ATOM 950 C C . PRO A 1 114 ? 11.780 -18.103 -1.490 1.00 86.00 114 PRO A C 1
ATOM 952 O O . PRO A 1 114 ? 11.723 -16.975 -0.990 1.00 86.00 114 PRO A O 1
ATOM 955 N N . ARG A 1 115 ? 12.928 -18.780 -1.602 1.00 84.62 115 ARG A N 1
ATOM 956 C CA . ARG A 1 115 ? 14.211 -18.228 -1.151 1.00 84.62 115 ARG A CA 1
ATOM 957 C C . ARG A 1 115 ? 14.530 -16.918 -1.871 1.00 84.62 115 ARG A C 1
ATOM 959 O O . ARG A 1 115 ? 14.235 -16.757 -3.055 1.00 84.62 115 ARG A O 1
ATOM 966 N N . SER A 1 116 ? 15.196 -16.014 -1.153 1.00 86.69 116 SER A N 1
ATOM 967 C CA . SER A 1 116 ? 15.730 -14.786 -1.741 1.00 86.69 116 SER A CA 1
ATOM 968 C C . SER A 1 116 ? 16.692 -15.110 -2.881 1.00 86.69 116 SER A C 1
ATOM 970 O O . SER A 1 116 ? 17.534 -16.006 -2.787 1.00 86.69 116 SER A O 1
ATOM 972 N N . CYS A 1 117 ? 16.587 -14.332 -3.947 1.00 90.44 117 CYS A N 1
ATOM 973 C CA . CYS A 1 117 ? 17.475 -14.395 -5.086 1.00 90.44 117 CYS A CA 1
ATOM 974 C C . CYS A 1 117 ? 18.520 -13.290 -4.973 1.00 90.44 117 CYS A C 1
ATOM 976 O O . CYS A 1 117 ? 18.290 -12.137 -5.331 1.00 90.44 117 CYS A O 1
ATOM 978 N N . ASN A 1 118 ? 19.683 -13.661 -4.447 1.00 91.25 118 ASN A N 1
ATOM 979 C CA . ASN A 1 118 ? 20.741 -12.699 -4.142 1.00 91.25 118 ASN A CA 1
ATOM 980 C C . ASN A 1 118 ? 21.561 -12.304 -5.381 1.00 91.25 118 ASN A C 1
ATOM 982 O O . ASN A 1 118 ? 22.240 -11.281 -5.371 1.00 91.25 118 ASN A O 1
ATOM 986 N N . ARG A 1 119 ? 21.518 -13.113 -6.448 1.00 92.62 119 ARG A N 1
ATOM 987 C CA . ARG A 1 119 ? 22.195 -12.851 -7.724 1.00 92.62 119 ARG A CA 1
ATOM 988 C C . ARG A 1 119 ? 21.207 -13.056 -8.864 1.00 92.62 119 ARG A C 1
ATOM 990 O O . ARG A 1 119 ? 20.973 -14.182 -9.285 1.00 92.62 119 ARG 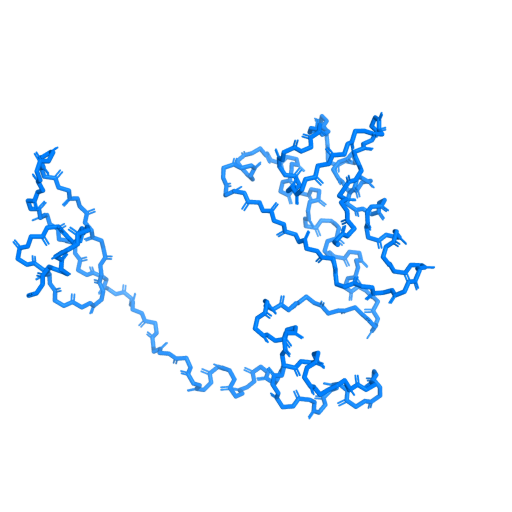A O 1
ATOM 997 N N . ALA A 1 120 ? 20.609 -11.962 -9.320 1.00 94.94 120 ALA A N 1
ATOM 998 C CA . ALA A 1 120 ? 19.728 -11.979 -10.477 1.00 94.94 120 ALA A CA 1
ATOM 999 C C . ALA A 1 120 ? 20.536 -12.015 -11.782 1.00 94.94 120 ALA A C 1
ATOM 1001 O O . ALA A 1 120 ? 21.547 -11.325 -11.921 1.00 94.94 120 ALA A O 1
ATOM 1002 N N . ASN A 1 121 ? 20.033 -12.767 -12.756 1.00 95.06 121 ASN A N 1
ATOM 1003 C CA . ASN A 1 121 ? 20.448 -12.686 -14.147 1.00 95.06 121 ASN A CA 1
ATOM 1004 C C . ASN A 1 121 ? 20.025 -11.330 -14.721 1.00 95.06 121 ASN A C 1
ATOM 1006 O O . ASN A 1 121 ? 18.905 -10.868 -14.480 1.00 95.06 121 ASN A O 1
ATOM 1010 N N . VAL A 1 122 ? 20.914 -10.702 -15.490 1.00 96.44 122 VAL A N 1
ATOM 1011 C CA . VAL A 1 122 ? 20.638 -9.463 -16.226 1.00 96.44 122 VAL A CA 1
ATOM 1012 C C . VAL A 1 122 ? 20.532 -9.819 -17.702 1.00 96.44 122 VAL A C 1
ATOM 1014 O O . VAL A 1 122 ? 21.532 -10.087 -18.359 1.00 96.44 122 VAL A O 1
ATOM 1017 N N . CYS A 1 123 ? 19.307 -9.848 -18.210 1.00 95.62 123 CYS A N 1
ATOM 1018 C CA . CYS A 1 123 ? 18.998 -10.296 -19.559 1.00 95.62 123 CYS A CA 1
ATOM 1019 C C . CYS A 1 123 ? 18.807 -9.084 -20.468 1.00 95.62 123 CYS A C 1
ATOM 1021 O O . CYS A 1 123 ? 17.913 -8.273 -20.219 1.00 95.62 123 CYS A O 1
ATOM 1023 N N . ASN A 1 124 ? 19.623 -8.967 -21.515 1.00 95.88 124 ASN A N 1
ATOM 1024 C CA . ASN A 1 124 ? 19.371 -8.042 -22.614 1.00 95.88 124 ASN A CA 1
ATOM 1025 C C . ASN A 1 124 ? 18.586 -8.789 -23.695 1.00 95.88 124 ASN A C 1
ATOM 1027 O O . ASN A 1 124 ? 19.136 -9.681 -24.335 1.00 95.88 124 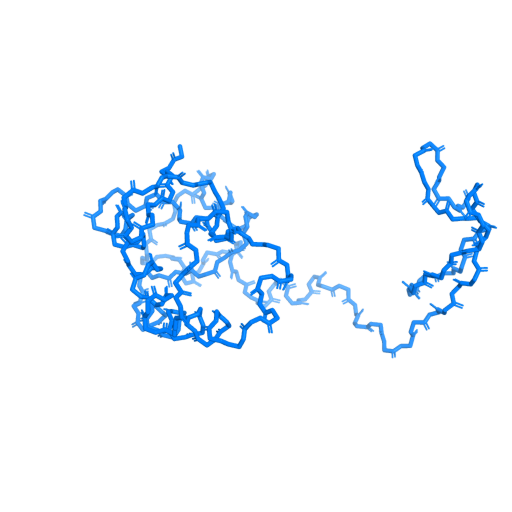ASN A O 1
ATOM 1031 N N . VAL A 1 125 ? 17.304 -8.475 -23.847 1.00 94.19 125 VAL A N 1
ATOM 1032 C CA . VAL A 1 125 ? 16.375 -9.240 -24.686 1.00 94.19 125 VAL A CA 1
ATOM 1033 C C . VAL A 1 125 ? 15.733 -8.352 -25.738 1.00 94.19 125 VAL A C 1
ATOM 1035 O O . VAL A 1 125 ? 15.422 -7.183 -25.498 1.00 94.19 125 VAL A O 1
ATOM 1038 N N . GLU A 1 126 ? 15.525 -8.917 -26.920 1.00 91.25 126 GLU A N 1
ATOM 1039 C CA . GLU A 1 126 ? 14.930 -8.202 -28.039 1.00 91.25 126 GLU A CA 1
ATOM 1040 C C . GLU A 1 126 ? 13.418 -8.018 -27.837 1.00 91.25 126 GLU A C 1
ATOM 1042 O O . GLU A 1 126 ? 12.710 -8.918 -27.377 1.00 91.25 126 GLU A O 1
ATOM 1047 N N . SER A 1 127 ? 12.909 -6.837 -28.189 1.00 91.00 127 SER A N 1
ATOM 1048 C CA . SER A 1 127 ? 11.477 -6.535 -28.249 1.00 91.00 127 SER A CA 1
ATOM 1049 C C . SER A 1 127 ? 11.143 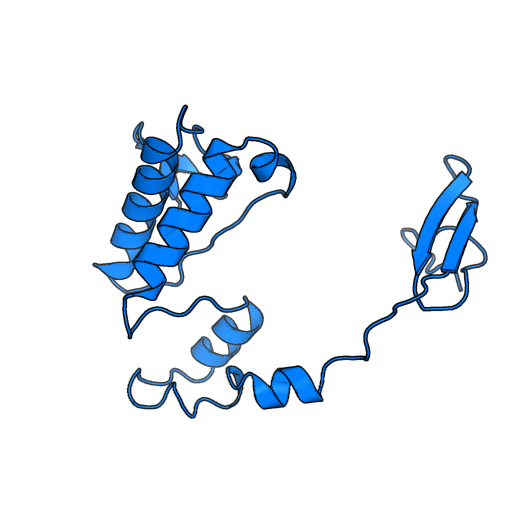-5.844 -29.571 1.00 91.00 127 SER A C 1
ATOM 1051 O O . SER A 1 127 ? 12.020 -5.276 -30.219 1.00 91.00 127 SER A O 1
ATOM 1053 N N . LYS A 1 128 ? 9.852 -5.779 -29.928 1.00 86.31 128 LYS A N 1
ATOM 1054 C CA . LYS A 1 128 ? 9.379 -5.030 -31.113 1.00 86.31 128 LYS A CA 1
ATOM 1055 C C . LYS A 1 128 ? 9.808 -3.554 -31.126 1.00 86.31 128 LYS A C 1
ATOM 1057 O O . LYS A 1 128 ? 9.849 -2.937 -32.179 1.00 86.31 128 LYS A O 1
ATOM 1062 N N . SER A 1 129 ? 10.085 -2.989 -29.952 1.00 87.62 129 SER A N 1
ATOM 1063 C CA . SER A 1 129 ? 10.474 -1.588 -29.742 1.00 87.62 129 SER A CA 1
ATOM 1064 C C . SER A 1 129 ? 11.967 -1.421 -29.413 1.00 87.62 129 SER A C 1
ATOM 1066 O O . SER A 1 129 ? 12.359 -0.454 -28.756 1.00 87.62 129 SER A O 1
ATOM 1068 N N . GLY A 1 130 ? 12.785 -2.402 -29.803 1.00 90.00 130 GLY A N 1
ATOM 1069 C CA . GLY A 1 130 ? 14.221 -2.456 -29.538 1.00 90.00 130 GLY A CA 1
ATOM 1070 C C . GLY A 1 130 ? 14.587 -3.248 -28.283 1.00 90.00 130 GLY A C 1
ATOM 1071 O O . GLY A 1 130 ? 13.731 -3.829 -27.613 1.00 90.00 130 GLY A O 1
ATOM 1072 N N . SER A 1 131 ? 15.879 -3.269 -27.962 1.00 92.62 131 SER A N 1
ATOM 1073 C CA . SER A 1 131 ? 16.413 -4.007 -26.812 1.00 92.62 131 SER A CA 1
ATOM 1074 C C . SER A 1 131 ? 15.801 -3.543 -25.485 1.00 92.62 131 SER A C 1
ATOM 1076 O O . SER A 1 131 ? 15.526 -2.353 -25.283 1.00 92.62 131 SER A O 1
ATOM 1078 N N . ARG A 1 132 ? 15.581 -4.484 -24.563 1.00 93.81 132 ARG A N 1
ATOM 1079 C CA . ARG A 1 132 ? 15.090 -4.237 -23.201 1.00 93.81 132 ARG A CA 1
ATOM 1080 C C . ARG A 1 132 ? 15.908 -5.039 -22.197 1.00 93.81 132 ARG A C 1
ATOM 1082 O O . ARG A 1 132 ? 16.254 -6.190 -22.445 1.00 93.81 132 ARG A O 1
ATOM 1089 N N . PHE A 1 133 ? 16.168 -4.440 -21.039 1.00 94.50 133 PHE A N 1
ATOM 1090 C CA . PHE A 1 133 ? 16.819 -5.125 -19.927 1.00 94.50 133 PHE A CA 1
ATOM 1091 C C . PHE A 1 133 ? 15.785 -5.662 -18.943 1.00 94.50 133 PHE A C 1
ATOM 1093 O O . PHE A 1 133 ? 14.873 -4.943 -18.535 1.00 94.50 133 PHE A O 1
ATOM 1100 N N . MET A 1 134 ? 15.963 -6.910 -18.521 1.00 94.25 134 MET A N 1
ATOM 1101 C CA . MET A 1 134 ? 15.152 -7.547 -17.490 1.00 94.25 134 MET A CA 1
ATOM 1102 C C . MET A 1 134 ? 16.055 -8.203 -16.447 1.00 94.25 134 MET A C 1
ATOM 1104 O O . MET A 1 134 ? 17.041 -8.852 -16.792 1.00 94.25 134 MET A O 1
ATOM 1108 N N . LYS A 1 135 ? 15.708 -8.047 -15.167 1.00 94.62 135 LYS A N 1
ATOM 1109 C CA . LYS A 1 135 ? 16.356 -8.763 -14.063 1.00 94.62 135 LYS A CA 1
ATOM 1110 C C . LYS A 1 135 ? 15.460 -9.908 -13.613 1.00 94.62 135 LYS A C 1
ATOM 1112 O O . LYS A 1 135 ? 14.289 -9.680 -13.327 1.00 94.62 135 LYS A O 1
ATOM 1117 N N . THR A 1 136 ? 15.997 -11.122 -13.554 1.00 93.12 136 THR A N 1
ATOM 1118 C CA . THR A 1 136 ? 15.240 -12.313 -13.147 1.00 93.12 136 THR A CA 1
ATOM 1119 C C . THR A 1 136 ? 16.133 -13.326 -12.440 1.00 93.12 136 THR A C 1
ATOM 1121 O O . THR A 1 136 ? 17.347 -13.326 -12.595 1.00 93.12 136 THR A O 1
ATOM 1124 N N . CYS A 1 137 ? 15.520 -14.198 -11.654 1.00 92.62 137 CYS A N 1
ATOM 1125 C CA . CYS A 1 137 ? 16.179 -15.317 -10.975 1.00 92.62 137 CYS A CA 1
ATOM 1126 C C . CYS A 1 137 ? 16.032 -16.629 -11.751 1.00 92.62 137 CYS A C 1
ATOM 1128 O O . CYS A 1 137 ? 16.584 -17.651 -11.362 1.00 92.62 137 CYS A O 1
ATOM 1130 N N . GLN A 1 138 ? 15.261 -16.580 -12.836 1.00 91.75 138 GLN A N 1
ATOM 1131 C CA . GLN A 1 138 ? 15.078 -17.647 -13.808 1.00 91.75 138 GLN A CA 1
ATOM 1132 C C . GLN A 1 138 ? 16.087 -17.486 -14.957 1.00 91.75 138 GLN A C 1
ATOM 1134 O O . GLN A 1 138 ? 16.720 -16.428 -15.068 1.00 91.75 138 GLN A O 1
ATOM 1139 N N . PRO A 1 139 ? 16.253 -18.494 -15.829 1.00 93.38 139 PRO A N 1
ATOM 1140 C CA . PRO A 1 139 ? 16.997 -18.334 -17.075 1.00 93.38 139 PRO A CA 1
ATOM 1141 C C . PRO A 1 139 ? 16.476 -17.156 -17.910 1.00 93.38 139 PRO A C 1
ATOM 1143 O O . PRO A 1 139 ? 15.293 -16.809 -17.847 1.00 93.38 139 PRO A O 1
ATOM 1146 N N . CYS A 1 140 ? 17.362 -16.528 -18.685 1.00 95.31 140 CYS A N 1
ATOM 1147 C CA . CYS A 1 140 ? 16.963 -15.436 -19.566 1.00 95.31 140 CYS A CA 1
ATOM 1148 C C . CYS A 1 140 ? 16.022 -15.944 -20.670 1.00 95.31 140 CYS A C 1
ATOM 1150 O O . CYS A 1 140 ? 16.331 -16.963 -21.286 1.00 95.31 140 CYS A O 1
ATOM 1152 N N . PRO A 1 141 ? 14.899 -15.250 -20.934 1.00 95.62 141 PRO A N 1
ATOM 1153 C CA . PRO A 1 141 ? 14.011 -15.610 -22.030 1.00 95.62 141 PRO A CA 1
ATOM 1154 C C . PRO A 1 141 ? 14.657 -15.298 -23.388 1.00 95.62 141 PRO A C 1
ATOM 1156 O O . PRO A 1 141 ? 15.519 -14.423 -23.485 1.00 95.62 141 PRO A O 1
ATOM 1159 N N . ASN A 1 142 ? 14.195 -15.974 -24.442 1.00 93.12 142 ASN A N 1
ATOM 1160 C CA . ASN A 1 142 ? 14.695 -15.794 -25.813 1.00 93.12 142 ASN A CA 1
ATOM 1161 C C . ASN A 1 142 ? 14.309 -14.428 -26.408 1.00 93.12 142 ASN A C 1
ATOM 1163 O O . ASN A 1 142 ? 15.007 -13.888 -27.259 1.00 93.12 142 ASN A O 1
ATOM 1167 N N . PHE A 1 143 ? 13.185 -13.864 -25.965 1.00 92.88 143 PHE A N 1
ATOM 1168 C CA . PHE A 1 143 ? 12.681 -12.553 -26.369 1.00 92.88 143 PHE A CA 1
ATOM 1169 C C . PHE A 1 143 ? 11.941 -11.904 -25.194 1.00 92.88 143 PHE A C 1
ATOM 1171 O O . PHE A 1 143 ? 11.568 -12.575 -24.230 1.00 92.88 143 PHE A O 1
ATOM 1178 N N . PHE A 1 144 ? 11.716 -10.593 -25.256 1.00 94.38 144 PHE A N 1
ATOM 1179 C CA . PHE A 1 144 ? 11.048 -9.862 -24.181 1.00 94.38 144 PHE A CA 1
ATOM 1180 C C . PHE A 1 144 ? 9.601 -10.361 -23.975 1.00 94.38 144 PHE A C 1
ATOM 1182 O O . PHE A 1 144 ? 8.811 -10.299 -24.927 1.00 94.38 144 PHE A O 1
ATOM 1189 N N . PRO A 1 145 ? 9.225 -10.829 -22.764 1.00 94.25 145 PRO A N 1
ATOM 1190 C CA . PRO A 1 145 ? 7.857 -11.251 -22.474 1.00 94.25 145 PRO A CA 1
ATOM 1191 C C . PRO A 1 145 ? 6.854 -10.121 -22.744 1.00 94.25 145 PRO A C 1
ATOM 1193 O O . PRO A 1 145 ? 7.015 -9.000 -22.261 1.00 94.25 145 PRO A O 1
ATOM 1196 N N . TRP A 1 146 ? 5.814 -10.406 -23.526 1.00 91.94 146 TRP A N 1
ATOM 1197 C CA . TRP A 1 146 ? 4.801 -9.432 -23.929 1.00 91.94 146 TRP A CA 1
ATOM 1198 C C . TRP A 1 146 ? 3.428 -10.086 -24.119 1.00 91.94 146 TRP A C 1
ATOM 1200 O O . TRP A 1 146 ? 3.255 -11.295 -23.967 1.00 91.94 146 TRP A O 1
ATOM 1210 N N . LEU A 1 147 ? 2.425 -9.283 -24.475 1.00 90.75 147 LEU A N 1
ATOM 1211 C CA . LEU A 1 147 ? 1.091 -9.775 -24.804 1.00 90.75 147 LEU A CA 1
ATOM 1212 C C . LEU A 1 147 ? 1.165 -10.873 -25.877 1.00 90.75 147 LEU A C 1
ATOM 1214 O O . LEU A 1 147 ? 1.680 -10.655 -26.976 1.00 90.75 147 LEU A O 1
ATOM 1218 N N . GLY A 1 148 ? 0.655 -12.055 -25.528 1.00 89.50 148 GLY A N 1
ATOM 1219 C CA . GLY A 1 148 ? 0.624 -13.234 -26.393 1.00 89.50 148 GLY A CA 1
ATOM 1220 C C . GLY A 1 148 ? 1.935 -14.017 -26.497 1.00 89.50 148 GLY A C 1
ATOM 1221 O O . GLY A 1 148 ? 1.955 -15.019 -27.207 1.00 89.50 148 GLY A O 1
ATOM 1222 N N . LYS A 1 149 ? 3.023 -13.607 -25.825 1.00 87.75 149 LYS A N 1
ATOM 1223 C CA . LYS A 1 149 ? 4.287 -14.361 -25.824 1.00 87.75 149 LYS A CA 1
ATOM 1224 C C . LYS A 1 149 ? 5.027 -14.260 -24.487 1.00 87.75 149 LYS A C 1
ATOM 1226 O O . LYS A 1 149 ? 5.407 -13.177 -24.059 1.00 87.75 149 LYS A O 1
ATOM 1231 N N . THR A 1 150 ? 5.302 -15.394 -23.856 1.00 87.38 150 THR A N 1
ATOM 1232 C CA . THR A 1 150 ? 5.855 -15.464 -22.491 1.00 87.38 150 THR A CA 1
ATOM 1233 C C . THR A 1 150 ? 7.377 -15.327 -22.407 1.00 87.38 150 THR A C 1
ATOM 1235 O O . THR A 1 150 ? 7.888 -15.097 -21.315 1.00 87.38 150 THR A O 1
ATOM 1238 N N . GLY A 1 151 ? 8.100 -15.436 -23.525 1.00 81.62 151 GLY A N 1
ATOM 1239 C CA . GLY A 1 151 ? 9.568 -15.353 -23.560 1.00 81.62 151 GLY A CA 1
ATOM 1240 C C . GLY A 1 151 ? 10.288 -16.704 -23.504 1.00 81.62 151 GLY A C 1
ATOM 1241 O O . GLY A 1 151 ? 11.506 -16.737 -23.674 1.00 81.62 151 GLY A O 1
ATOM 1242 N N . PHE A 1 152 ? 9.551 -17.800 -23.314 1.00 82.62 152 PHE A N 1
ATOM 1243 C CA . PHE A 1 152 ? 10.053 -19.175 -23.320 1.00 82.62 152 PHE A CA 1
ATOM 1244 C C . PHE A 1 152 ? 9.438 -19.957 -24.476 1.00 82.62 152 PHE A C 1
ATOM 1246 O O . PHE A 1 152 ? 8.252 -19.688 -24.785 1.00 82.62 152 PHE A O 1
#

Secondary structure (DSSP, 8-state):
---EE-TTS-EESSGGGS---SSHHHHHHHHHHHHHHHHTTT-PPPP----GGGGGSHHHHHHHHHHHHHHTTSTT-----HHHHHHHHHS---GGGGGG-GGG-HHHHHHHSPPP-SS-EEEEE--TTS-EEEEESSPPPSS--BTTB---

pLDDT: mean 94.38, std 4.65, range [62.88, 98.56]

Organism: NCBI:txid299467

Foldseek 3Di:
DDFFQAPVRDTHNELLRDDDDPALVSLLVSLVVQCCVLVVPVVDDDDHHDDPVSVVPPSNVNSVVVNCVVQVVDLQDDDDDPVLVVLCVVPVDDSVCVVVPVSPDPVVVVVPDDDDDPDWDWDFFADPVGTDTDTHSDDQFNHDQDVPRGRD

InterPro domains:
  IPR011330 Glycoside hydrolase/deacetylase, beta/alpha-barrel [SSF88713] (22-95)
  IPR052740 Carbohydrate Esterase 4 [PTHR45985] (1-150)